Protein AF-A0A0P6X567-F1 (afdb_monomer)

Mean predicted aligned error: 10.36 Å

Nearest PDB structures (foldseek):
  1egw-assembly1_B  TM=2.810E-01  e=7.399E+00  Homo sapiens
  7x1n-assembly1_A  TM=3.000E-01  e=8.470E+00  Homo sapiens

Radius of gyration: 13.98 Å; Cα contacts (8 Å, |Δi|>4): 61; chains: 1; bounding box: 27×28×42 Å

Solvent-accessible surface area (backbone atoms only — not comparable to full-atom values): 3907 Å² total; per-residue (Å²): 132,87,81,84,48,74,63,61,52,51,60,41,52,73,57,38,58,65,72,58,51,52,55,49,51,54,51,52,49,52,29,57,76,59,74,35,54,50,76,48,76,41,72,56,96,45,30,75,78,44,77,48,78,49,68,50,83,62,104,77,85,132

Sequence (62 aa):
MEEITEEQINEVMGVIDLDRLIKLAQRIKAVKEHKHGEVSLVIKNGEIVYIETRISESAKKK

Secondary structure (DSSP, 8-state):
-PPPPHHHHHHHHTTS-HHHHHH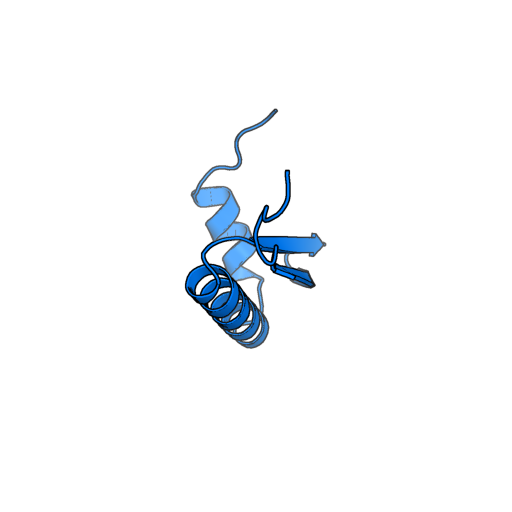HHHHHHHHHHTSSEEEEEEEETTEEEEEEEEE-------

Foldseek 3Di:
DDDQDPVNVVVLVVLEDPVVVVVQVVLVVVLVVLVDWDWDFDADPSYGPDIDIGRPNDPPDD

pLDDT: mean 72.17, std 13.11, range [36.5, 87.0]

Organism: NCBI:txid360411

Structure (mmCIF, N/CA/C/O backbone):
data_AF-A0A0P6X567-F1
#
_entry.id   AF-A0A0P6X567-F1
#
loop_
_atom_site.group_PDB
_atom_site.id
_atom_site.type_symbol
_atom_site.label_atom_id
_atom_site.label_alt_id
_atom_site.label_comp_id
_atom_site.label_asym_id
_atom_site.label_entity_id
_atom_site.label_seq_id
_atom_site.pdbx_PDB_ins_code
_atom_site.Cartn_x
_atom_site.Cartn_y
_atom_site.Cartn_z
_atom_site.occupancy
_atom_site.B_iso_or_equiv
_atom_site.auth_seq_id
_atom_site.auth_comp_id
_atom_site.auth_asym_id
_atom_site.auth_atom_id
_atom_site.pdbx_PDB_model_num
ATOM 1 N N . MET A 1 1 ? -5.680 21.651 -5.892 1.00 42.78 1 MET A N 1
ATOM 2 C CA . MET A 1 1 ? -5.541 20.263 -5.413 1.00 42.78 1 MET A CA 1
ATOM 3 C C . MET A 1 1 ? -5.083 20.387 -3.978 1.00 42.78 1 MET A C 1
ATOM 5 O O . MET A 1 1 ? -4.074 21.043 -3.771 1.00 42.78 1 MET A O 1
ATOM 9 N N . GLU A 1 2 ? -5.877 19.923 -3.014 1.00 53.41 2 GLU A N 1
ATOM 10 C CA . GLU A 1 2 ? -5.471 19.935 -1.602 1.00 53.41 2 GLU A CA 1
ATOM 11 C C . GLU A 1 2 ? -4.336 18.925 -1.406 1.00 53.41 2 GLU A C 1
ATOM 13 O O . GLU A 1 2 ? -4.445 17.778 -1.844 1.00 53.41 2 GLU A O 1
ATOM 18 N N . GLU A 1 3 ? -3.228 19.372 -0.816 1.00 57.34 3 GLU A N 1
ATOM 19 C CA . GLU A 1 3 ? -2.139 18.492 -0.399 1.00 57.34 3 GLU A CA 1
ATOM 20 C C . GLU A 1 3 ? -2.567 17.762 0.871 1.00 57.34 3 GLU A C 1
ATOM 22 O O . GLU A 1 3 ? -2.882 18.382 1.885 1.00 57.34 3 GLU A O 1
ATOM 27 N N . ILE A 1 4 ? -2.601 16.435 0.794 1.00 63.88 4 ILE A N 1
ATOM 28 C CA . ILE A 1 4 ? -2.877 15.577 1.944 1.00 63.88 4 ILE A CA 1
ATOM 29 C C . ILE A 1 4 ? -1.702 15.715 2.919 1.00 63.88 4 ILE A C 1
ATOM 31 O O . ILE A 1 4 ? -0.552 15.493 2.533 1.00 63.88 4 ILE A O 1
ATOM 35 N N . THR A 1 5 ? -1.981 16.083 4.170 1.00 77.06 5 THR A N 1
ATOM 36 C CA . THR A 1 5 ? -0.948 16.280 5.197 1.00 77.06 5 THR A CA 1
ATOM 37 C C . THR A 1 5 ? -0.515 14.958 5.835 1.00 77.06 5 THR A C 1
ATOM 39 O O . THR A 1 5 ? -1.258 13.977 5.859 1.00 77.06 5 THR A O 1
ATOM 42 N N . GLU A 1 6 ? 0.696 14.925 6.395 1.00 65.94 6 GLU A N 1
ATOM 43 C CA . GLU A 1 6 ? 1.243 13.755 7.106 1.00 65.94 6 GLU A CA 1
ATOM 44 C C . GLU A 1 6 ? 0.342 13.289 8.267 1.00 65.94 6 GLU A C 1
ATOM 46 O O . GLU A 1 6 ? 0.219 12.094 8.529 1.00 65.94 6 GLU A O 1
ATOM 51 N N . GLU A 1 7 ? -0.352 14.220 8.925 1.00 64.75 7 GLU A N 1
ATOM 52 C CA . GLU A 1 7 ? -1.329 13.920 9.978 1.00 64.75 7 GLU A CA 1
ATOM 53 C C . GLU A 1 7 ? -2.572 13.209 9.438 1.00 64.75 7 GLU A C 1
ATOM 55 O O . GLU A 1 7 ? -2.996 12.213 10.020 1.00 64.75 7 GLU A O 1
ATOM 60 N N . GLN A 1 8 ? -3.109 13.647 8.295 1.00 64.50 8 GLN A N 1
ATOM 61 C CA . GLN A 1 8 ? -4.241 12.978 7.642 1.00 64.50 8 GLN A CA 1
ATOM 62 C C . GLN A 1 8 ? -3.863 11.575 7.161 1.00 64.50 8 GLN A C 1
ATOM 64 O O . GLN A 1 8 ? -4.672 10.651 7.228 1.00 64.50 8 GLN A O 1
ATOM 69 N N . ILE A 1 9 ? -2.617 11.392 6.714 1.00 64.19 9 ILE A N 1
ATOM 70 C CA . ILE A 1 9 ? -2.083 10.069 6.380 1.00 64.19 9 ILE A CA 1
ATOM 71 C C . ILE A 1 9 ? -2.052 9.191 7.634 1.00 64.19 9 ILE A C 1
ATOM 73 O O . ILE A 1 9 ? -2.548 8.067 7.591 1.00 64.19 9 ILE A O 1
ATOM 77 N N . ASN A 1 10 ? -1.536 9.697 8.757 1.00 59.94 10 ASN A N 1
ATOM 78 C CA . ASN A 1 10 ? -1.451 8.950 10.015 1.00 59.94 10 ASN A CA 1
ATOM 79 C C . ASN A 1 10 ? -2.827 8.591 10.605 1.00 59.94 10 ASN A C 1
ATOM 81 O O . ASN A 1 10 ? -3.001 7.480 11.107 1.00 59.94 10 ASN A O 1
ATOM 85 N N . GLU A 1 11 ? -3.818 9.479 10.502 1.00 60.59 11 GLU A N 1
ATOM 86 C CA . GLU A 1 11 ? -5.204 9.204 10.909 1.00 60.59 11 GLU A CA 1
ATOM 87 C C . GLU A 1 11 ? -5.819 8.068 10.092 1.00 60.59 11 GLU A C 1
ATOM 89 O O . GLU A 1 11 ? -6.424 7.143 10.638 1.00 60.59 11 GLU A O 1
ATOM 94 N N . VAL A 1 12 ? -5.606 8.096 8.778 1.00 61.19 12 VAL A N 1
ATOM 95 C CA . VAL A 1 12 ? -6.049 7.029 7.884 1.00 61.19 12 VAL A CA 1
ATOM 96 C C . VAL A 1 12 ? -5.303 5.727 8.187 1.00 61.19 12 VAL A C 1
ATOM 98 O O . VAL A 1 12 ? -5.915 4.664 8.191 1.00 61.19 12 VAL A O 1
ATOM 101 N N . MET A 1 13 ? -4.010 5.791 8.514 1.00 58.00 13 MET A N 1
ATOM 102 C CA . MET A 1 13 ? -3.193 4.628 8.877 1.00 58.00 13 MET A CA 1
ATOM 103 C C . MET A 1 13 ? -3.642 3.923 10.163 1.00 58.00 13 MET A C 1
ATOM 105 O O . MET A 1 13 ? -3.484 2.708 10.249 1.00 58.00 13 MET A O 1
ATOM 109 N N . GLY A 1 14 ? -4.242 4.632 11.125 1.00 56.81 14 GLY A N 1
ATOM 110 C CA . GLY A 1 14 ? -4.724 4.052 12.387 1.00 56.81 14 GLY A CA 1
ATOM 111 C C . GLY A 1 14 ? -5.941 3.125 12.258 1.00 56.81 14 GLY A C 1
ATOM 112 O O . GLY A 1 14 ? -6.190 2.321 13.155 1.00 56.81 14 GLY A O 1
ATOM 113 N N . VAL A 1 15 ? -6.681 3.200 11.145 1.00 58.38 15 VAL A N 1
ATOM 114 C CA . VAL A 1 15 ? -7.855 2.348 10.854 1.00 58.38 15 VAL A CA 1
ATOM 115 C C . VAL A 1 15 ? -7.490 1.172 9.935 1.00 58.38 15 VAL A C 1
ATOM 117 O O . VAL A 1 15 ? -8.257 0.223 9.767 1.00 58.38 15 VAL A O 1
ATOM 120 N N . ILE A 1 16 ? -6.289 1.191 9.356 1.00 64.56 16 ILE A N 1
ATOM 121 C CA . ILE A 1 16 ? -5.862 0.187 8.392 1.00 64.56 16 ILE A CA 1
ATOM 122 C C . ILE A 1 16 ? -5.300 -1.045 9.110 1.00 64.56 16 ILE A C 1
ATOM 124 O O . ILE A 1 16 ? -4.300 -0.982 9.819 1.00 64.56 16 ILE A O 1
ATOM 128 N N . ASP A 1 17 ? -5.904 -2.197 8.822 1.00 72.12 17 ASP A N 1
ATOM 129 C CA . ASP A 1 17 ? -5.432 -3.523 9.226 1.00 72.12 17 ASP A CA 1
ATOM 130 C C . ASP A 1 17 ? -3.943 -3.755 8.879 1.00 72.12 17 ASP A C 1
ATOM 132 O O . ASP A 1 17 ? -3.514 -3.596 7.726 1.00 72.12 17 ASP A O 1
ATOM 136 N N . LEU A 1 18 ? -3.158 -4.172 9.879 1.00 75.81 18 LEU A N 1
ATOM 137 C CA . LEU A 1 18 ? -1.718 -4.429 9.785 1.00 75.81 18 LEU A CA 1
ATOM 138 C C . LEU A 1 18 ? -1.379 -5.399 8.644 1.00 75.81 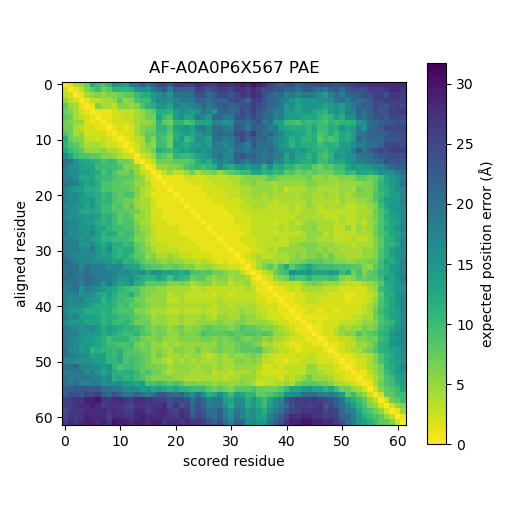18 LEU A C 1
ATOM 140 O O . LEU A 1 18 ? -0.403 -5.190 7.920 1.00 75.81 18 LEU A O 1
ATOM 144 N N . ASP A 1 19 ? -2.213 -6.413 8.416 1.00 81.19 19 ASP A N 1
ATOM 145 C CA . ASP A 1 19 ? -2.019 -7.380 7.331 1.00 81.19 19 ASP A CA 1
ATOM 146 C C . ASP A 1 19 ? -2.098 -6.720 5.947 1.00 81.19 19 ASP A C 1
ATOM 148 O O . ASP A 1 19 ? -1.369 -7.089 5.015 1.00 81.19 19 ASP A O 1
ATOM 152 N N . ARG A 1 20 ? -2.963 -5.711 5.786 1.00 79.25 20 ARG A N 1
ATOM 153 C CA . ARG A 1 20 ? -3.064 -4.939 4.538 1.00 79.25 20 ARG A CA 1
ATOM 154 C C . ARG A 1 20 ? -1.868 -4.008 4.363 1.00 79.25 20 ARG A C 1
ATOM 156 O O . ARG A 1 20 ? -1.388 -3.876 3.236 1.00 79.25 20 ARG A O 1
ATOM 163 N N . LEU A 1 21 ? -1.332 -3.447 5.448 1.00 80.56 21 LEU A N 1
ATOM 164 C CA . LEU A 1 21 ? -0.096 -2.655 5.414 1.00 80.56 21 LEU A CA 1
ATOM 165 C C . LEU A 1 21 ? 1.115 -3.495 5.014 1.00 80.56 21 LEU A C 1
ATOM 167 O O . LEU A 1 21 ? 1.907 -3.066 4.175 1.00 80.56 21 LEU A O 1
ATOM 171 N N . ILE A 1 22 ? 1.233 -4.717 5.534 1.00 85.31 22 ILE A N 1
ATOM 172 C CA . ILE A 1 22 ? 2.310 -5.636 5.150 1.00 85.31 22 ILE A CA 1
ATOM 173 C C . ILE A 1 22 ? 2.219 -5.970 3.654 1.00 85.31 22 ILE A C 1
ATOM 175 O O . ILE A 1 22 ? 3.226 -5.905 2.943 1.00 85.31 22 ILE A O 1
ATOM 179 N N . LYS A 1 23 ? 1.015 -6.255 3.138 1.00 84.06 23 LYS A N 1
ATOM 180 C CA . LYS A 1 23 ? 0.792 -6.498 1.698 1.00 84.06 23 LYS A CA 1
ATOM 181 C C . LYS A 1 23 ? 1.136 -5.280 0.839 1.00 84.06 23 LYS A C 1
ATOM 183 O O . LYS A 1 23 ? 1.716 -5.438 -0.238 1.00 84.06 23 LYS A O 1
ATOM 188 N N . LEU A 1 24 ? 0.805 -4.076 1.304 1.00 84.69 24 LEU A N 1
ATOM 189 C CA . LEU A 1 24 ? 1.176 -2.828 0.641 1.00 84.69 24 LEU A CA 1
ATOM 190 C C . LEU A 1 24 ? 2.702 -2.664 0.594 1.00 84.69 24 LEU A C 1
ATOM 192 O O . LEU A 1 24 ? 3.262 -2.440 -0.479 1.00 84.69 24 LEU A O 1
ATOM 196 N N . ALA A 1 25 ? 3.385 -2.856 1.723 1.00 85.62 25 ALA A N 1
ATOM 197 C CA . ALA A 1 25 ? 4.838 -2.740 1.821 1.00 85.62 25 ALA A CA 1
ATOM 198 C C . ALA A 1 25 ? 5.567 -3.728 0.892 1.00 85.62 25 ALA A C 1
ATOM 200 O O . ALA A 1 25 ? 6.524 -3.352 0.214 1.00 85.62 25 ALA A O 1
ATOM 201 N N . GLN A 1 26 ? 5.090 -4.973 0.796 1.00 87.00 26 GLN A N 1
ATOM 202 C CA . GLN A 1 26 ? 5.636 -5.977 -0.126 1.00 87.00 26 GLN A CA 1
ATOM 203 C C . GLN A 1 26 ? 5.491 -5.562 -1.596 1.00 87.00 26 GLN A C 1
ATOM 205 O O . GLN A 1 26 ? 6.427 -5.720 -2.379 1.00 87.00 26 GLN A O 1
ATOM 210 N N . ARG A 1 27 ? 4.346 -4.985 -1.973 1.00 83.25 27 ARG A N 1
ATOM 211 C CA . ARG A 1 27 ? 4.098 -4.495 -3.338 1.00 83.25 27 ARG A CA 1
ATOM 212 C C . ARG A 1 27 ? 4.948 -3.279 -3.685 1.00 83.25 27 ARG A C 1
ATOM 214 O O . ARG A 1 27 ? 5.510 -3.228 -4.776 1.00 83.25 27 ARG A O 1
ATOM 221 N N . ILE A 1 28 ? 5.107 -2.344 -2.748 1.00 85.31 28 ILE A N 1
ATOM 222 C CA . ILE A 1 28 ? 6.018 -1.201 -2.902 1.00 85.31 28 ILE A CA 1
ATOM 223 C C . ILE A 1 28 ? 7.459 -1.692 -3.077 1.00 85.31 28 ILE A C 1
ATOM 225 O O . ILE A 1 28 ? 8.169 -1.212 -3.961 1.00 85.31 28 ILE A O 1
ATOM 229 N N . LYS A 1 29 ? 7.889 -2.677 -2.277 1.00 85.75 29 LYS A N 1
ATOM 230 C CA . LYS A 1 29 ? 9.217 -3.287 -2.411 1.00 85.75 29 LYS A CA 1
ATOM 231 C C . LYS A 1 29 ? 9.418 -3.886 -3.805 1.00 85.75 29 LYS A C 1
ATOM 233 O O . LYS A 1 29 ? 10.432 -3.590 -4.427 1.00 85.75 29 LYS A O 1
ATOM 238 N N . ALA A 1 30 ? 8.445 -4.645 -4.311 1.00 81.81 30 ALA A N 1
ATOM 239 C CA . ALA A 1 30 ? 8.504 -5.213 -5.657 1.00 81.81 30 ALA A CA 1
ATOM 240 C C . ALA A 1 30 ? 8.637 -4.117 -6.730 1.00 81.81 30 ALA A C 1
ATOM 242 O O . ALA A 1 30 ? 9.544 -4.161 -7.555 1.00 81.81 30 ALA A O 1
ATOM 243 N N . VAL A 1 31 ? 7.811 -3.067 -6.680 1.00 81.75 31 VAL A N 1
ATOM 244 C CA . VAL A 1 31 ? 7.920 -1.930 -7.614 1.00 81.75 31 VAL A CA 1
ATOM 245 C C . VAL A 1 31 ? 9.297 -1.264 -7.549 1.00 81.75 31 VAL A C 1
ATOM 247 O O . VAL A 1 31 ? 9.887 -0.963 -8.588 1.00 81.75 31 VAL A O 1
ATOM 250 N N . LYS A 1 32 ? 9.846 -1.076 -6.344 1.00 80.12 32 LYS A N 1
ATOM 251 C CA . LYS A 1 32 ? 11.182 -0.501 -6.145 1.00 80.12 32 LYS A CA 1
ATOM 252 C C . LYS A 1 32 ? 12.283 -1.372 -6.758 1.00 80.12 32 LYS A C 1
ATOM 254 O O . LYS A 1 32 ? 13.203 -0.832 -7.370 1.00 80.12 32 LYS A O 1
ATOM 259 N N . GLU A 1 33 ? 12.187 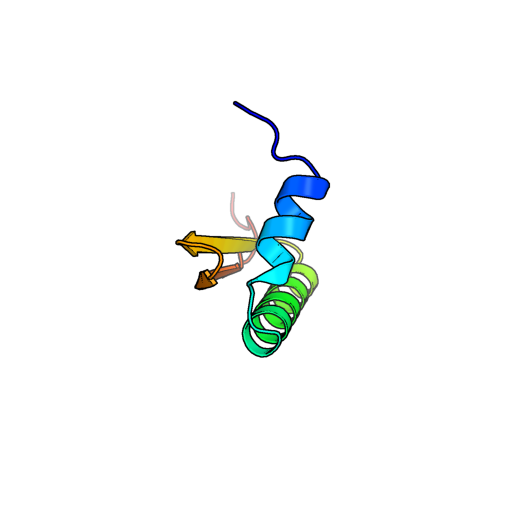-2.695 -6.634 1.00 81.69 33 GLU A N 1
ATOM 260 C CA . GLU A 1 33 ? 13.119 -3.646 -7.260 1.00 81.69 33 GLU A CA 1
ATOM 261 C C . GLU A 1 33 ? 13.066 -3.573 -8.796 1.00 81.69 33 GLU A C 1
ATOM 263 O O . GLU A 1 33 ? 14.102 -3.664 -9.456 1.00 81.69 33 GLU A O 1
ATOM 268 N N . HIS A 1 34 ? 11.892 -3.292 -9.367 1.00 76.31 34 HIS A N 1
ATOM 269 C CA . HIS A 1 34 ? 11.697 -3.112 -10.809 1.00 76.31 34 HIS A CA 1
ATOM 270 C C . HIS A 1 34 ? 12.003 -1.691 -11.332 1.00 76.31 34 HIS A C 1
ATOM 272 O O . HIS A 1 34 ? 11.860 -1.444 -12.531 1.00 76.31 34 HIS A O 1
ATOM 278 N N . LYS A 1 35 ? 12.476 -0.767 -10.476 1.00 70.75 35 LYS A N 1
ATOM 279 C CA . LYS A 1 35 ? 12.829 0.652 -10.743 1.00 70.75 35 LYS A CA 1
ATOM 280 C C . LYS A 1 35 ? 11.692 1.563 -11.223 1.00 70.75 35 LYS A C 1
ATOM 282 O O . LYS A 1 35 ? 11.738 2.758 -10.943 1.00 70.75 35 LYS A O 1
ATOM 287 N N . HIS A 1 36 ? 10.694 1.029 -11.919 1.00 77.56 36 HIS A N 1
ATOM 288 C CA . HIS A 1 36 ? 9.552 1.766 -12.440 1.00 77.56 36 HIS A CA 1
ATOM 289 C C . HIS A 1 36 ? 8.257 0.992 -12.206 1.00 77.56 36 HIS A C 1
ATOM 291 O O . HIS A 1 36 ? 8.113 -0.168 -12.590 1.00 77.56 36 HIS A O 1
ATOM 297 N N . GLY A 1 37 ? 7.285 1.669 -11.614 1.00 77.31 37 GLY A N 1
ATOM 298 C CA . GLY A 1 37 ? 5.950 1.140 -11.417 1.00 77.31 37 GLY A CA 1
ATOM 299 C C . GLY A 1 37 ? 5.135 2.037 -10.503 1.00 77.31 37 GLY A C 1
ATOM 300 O O . GLY A 1 37 ? 5.645 2.986 -9.911 1.00 77.31 37 GLY A O 1
ATOM 301 N N . GLU A 1 38 ? 3.860 1.712 -10.404 1.00 83.38 38 GLU A N 1
ATOM 302 C CA . GLU A 1 38 ? 2.858 2.444 -9.655 1.00 83.38 38 GLU A CA 1
ATOM 303 C C . GLU A 1 38 ? 2.156 1.484 -8.700 1.00 83.38 38 GLU A C 1
ATOM 305 O O . GLU A 1 38 ? 1.845 0.337 -9.040 1.00 83.38 38 GLU A O 1
ATOM 310 N N . VAL A 1 39 ? 1.902 1.963 -7.487 1.00 84.44 39 VAL A N 1
ATOM 311 C CA . VAL A 1 39 ? 1.028 1.289 -6.531 1.00 84.44 39 VAL A CA 1
ATOM 312 C C . VAL A 1 39 ? -0.176 2.191 -6.324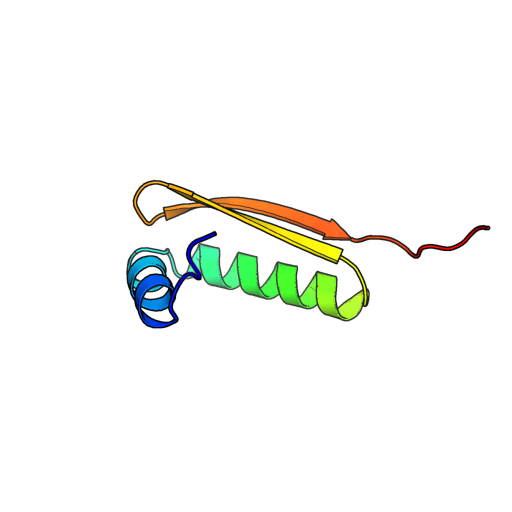 1.00 84.44 39 VAL A C 1
ATOM 314 O O . VAL A 1 39 ? -0.031 3.311 -5.842 1.00 84.44 39 VAL A O 1
ATOM 317 N N . SER A 1 40 ? -1.357 1.710 -6.700 1.00 84.50 40 SER A N 1
ATOM 318 C CA . SER A 1 40 ? -2.609 2.435 -6.496 1.00 84.50 40 SER A CA 1
ATOM 319 C C . SER A 1 40 ? -3.314 1.877 -5.272 1.00 84.50 40 SER A C 1
ATOM 321 O O . SER A 1 40 ? -3.541 0.670 -5.165 1.00 84.50 40 SER A O 1
ATOM 323 N N . LEU A 1 41 ? -3.656 2.766 -4.348 1.00 86.38 41 LEU A N 1
ATOM 324 C CA . LEU A 1 41 ? -4.340 2.443 -3.107 1.00 86.38 41 LEU A CA 1
ATOM 325 C C . LEU A 1 41 ? -5.722 3.088 -3.119 1.00 86.38 41 LEU A C 1
ATOM 327 O O . LEU A 1 41 ? -5.833 4.288 -3.360 1.00 86.38 41 LEU A O 1
ATOM 331 N N . VAL A 1 42 ? -6.767 2.312 -2.837 1.00 83.62 42 VAL A N 1
ATOM 332 C CA . VAL A 1 42 ? -8.112 2.858 -2.626 1.00 83.62 42 VAL A CA 1
ATOM 333 C C . VAL A 1 42 ? -8.489 2.666 -1.172 1.00 83.62 42 VAL A C 1
ATOM 335 O O . VAL A 1 42 ? -8.530 1.539 -0.672 1.00 83.62 42 VAL A O 1
ATOM 338 N N . ILE A 1 43 ? -8.789 3.785 -0.521 1.00 82.69 43 ILE A N 1
ATOM 339 C CA . ILE A 1 43 ? -9.209 3.834 0.872 1.00 82.69 43 ILE A CA 1
ATOM 340 C C . ILE A 1 43 ? -10.666 4.270 0.908 1.00 82.69 43 ILE A C 1
ATOM 342 O O . ILE A 1 43 ? -11.041 5.271 0.297 1.00 82.69 43 ILE A O 1
ATOM 346 N N . LYS A 1 44 ? -11.499 3.509 1.614 1.00 81.00 44 LYS A N 1
ATOM 347 C CA .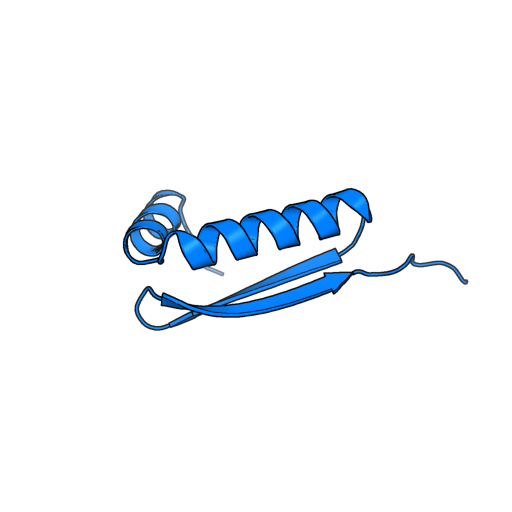 LYS A 1 44 ? -12.911 3.826 1.815 1.00 81.00 44 LYS A CA 1
ATOM 348 C C . LYS A 1 44 ? -13.240 3.652 3.288 1.00 81.00 44 LYS A C 1
ATOM 350 O O . LYS A 1 44 ? -13.009 2.581 3.835 1.00 81.00 44 LYS A O 1
ATOM 355 N N . ASN A 1 45 ? -13.775 4.700 3.914 1.00 81.06 45 ASN A N 1
ATOM 356 C CA . ASN A 1 45 ? -14.140 4.706 5.337 1.00 81.06 45 ASN A CA 1
ATOM 357 C C . ASN A 1 45 ? -12.981 4.300 6.277 1.00 81.06 45 ASN A C 1
ATOM 359 O O . ASN A 1 45 ? -13.203 3.595 7.252 1.00 81.06 45 ASN A O 1
ATOM 363 N N . GLY A 1 46 ? -11.744 4.699 5.959 1.00 71.31 46 GLY A N 1
ATOM 364 C CA . GLY A 1 46 ? -10.549 4.346 6.741 1.00 71.31 46 GLY A CA 1
ATOM 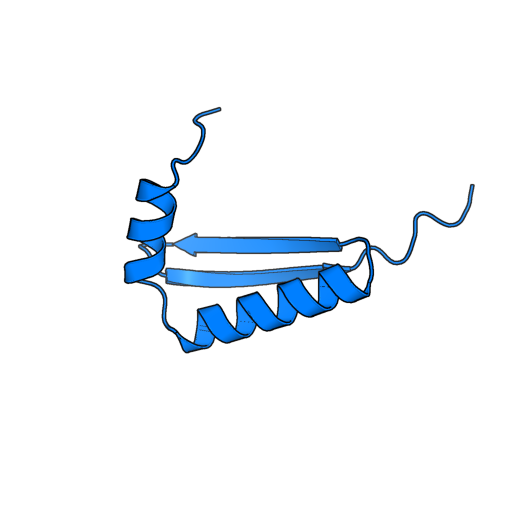365 C C . GLY A 1 46 ? -9.957 2.962 6.446 1.00 71.31 46 GLY A C 1
ATOM 366 O O . GLY A 1 46 ? -8.887 2.642 6.946 1.00 71.31 46 GLY A O 1
ATOM 367 N N . GLU A 1 47 ? -10.580 2.151 5.586 1.00 72.31 47 GLU A N 1
ATOM 368 C CA . GLU A 1 47 ? -10.061 0.830 5.224 1.00 72.31 47 GLU A CA 1
ATOM 369 C C . GLU A 1 47 ? -9.439 0.805 3.823 1.00 72.31 47 GLU A C 1
ATOM 371 O O . GLU A 1 47 ? -10.008 1.331 2.862 1.00 72.31 47 GLU A O 1
ATOM 376 N N . ILE A 1 48 ? -8.307 0.106 3.667 1.00 77.00 48 ILE A N 1
ATOM 377 C CA . ILE A 1 48 ? -7.731 -0.197 2.345 1.00 77.00 48 ILE A CA 1
ATOM 378 C C . ILE A 1 48 ? -8.607 -1.232 1.642 1.00 77.00 48 ILE A C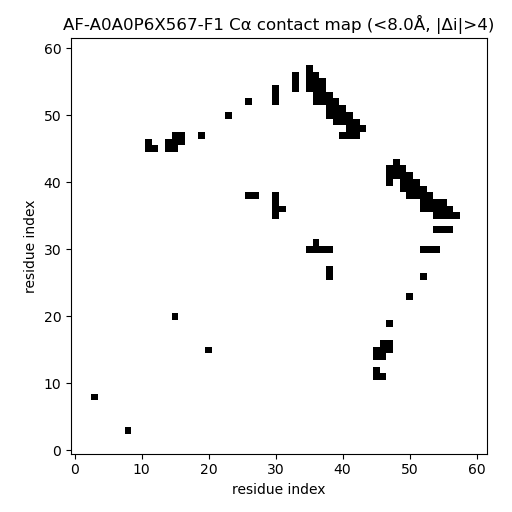 1
ATOM 380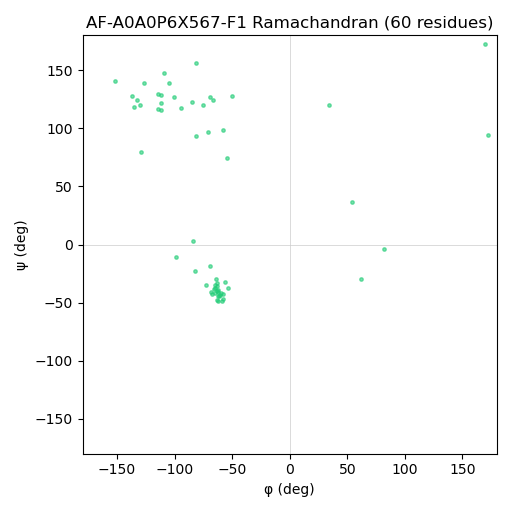 O O . ILE A 1 48 ? -8.431 -2.424 1.861 1.00 77.00 48 ILE A O 1
ATOM 384 N N . VAL A 1 49 ? -9.524 -0.826 0.776 1.00 81.38 49 VAL A N 1
ATOM 385 C CA . VAL A 1 49 ? -10.402 -1.771 0.062 1.00 81.38 49 VAL A CA 1
ATOM 386 C C . VAL A 1 49 ? -9.739 -2.386 -1.168 1.00 81.38 49 V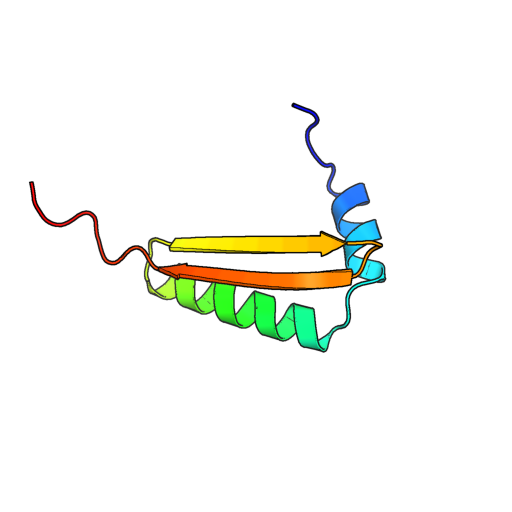AL A C 1
ATOM 388 O O . VAL A 1 49 ? -10.133 -3.467 -1.605 1.00 81.38 49 VAL A O 1
ATOM 391 N N . TYR A 1 50 ? -8.729 -1.720 -1.730 1.00 80.00 50 TYR A N 1
ATOM 392 C CA . TYR A 1 50 ? -8.065 -2.182 -2.942 1.00 80.00 50 TYR A CA 1
ATOM 393 C C . TYR A 1 50 ? -6.608 -1.727 -3.004 1.00 80.00 50 TYR A C 1
ATOM 395 O O . TYR A 1 50 ? -6.280 -0.593 -2.652 1.00 80.00 50 TYR A O 1
ATOM 403 N N . ILE A 1 51 ? -5.750 -2.630 -3.480 1.00 81.38 51 ILE A N 1
ATOM 404 C CA . ILE A 1 51 ? -4.347 -2.365 -3.790 1.00 81.38 51 ILE A CA 1
ATOM 405 C C . ILE A 1 51 ? -4.103 -2.893 -5.205 1.00 81.38 51 ILE A C 1
ATOM 407 O O . ILE A 1 51 ? -4.237 -4.098 -5.446 1.00 81.38 51 ILE A O 1
ATOM 411 N N . GLU A 1 52 ? -3.706 -2.025 -6.128 1.00 81.38 52 GLU A N 1
ATOM 412 C CA . GLU A 1 52 ? -3.229 -2.382 -7.468 1.00 81.38 52 GLU A CA 1
ATOM 413 C C . GLU A 1 52 ? -1.732 -2.119 -7.557 1.00 81.38 52 GLU A C 1
ATOM 415 O O . GLU A 1 52 ? -1.195 -1.221 -6.908 1.00 81.38 52 GLU A O 1
ATOM 420 N N . THR A 1 53 ? -1.034 -2.925 -8.344 1.00 81.62 53 THR A N 1
ATOM 421 C CA . THR A 1 53 ? 0.391 -2.735 -8.586 1.00 81.62 53 THR A CA 1
ATOM 422 C C . THR A 1 53 ? 0.643 -2.912 -10.064 1.00 81.62 53 THR A C 1
ATOM 424 O O . THR A 1 53 ? 0.387 -3.982 -10.612 1.00 81.62 53 THR A O 1
ATOM 427 N N . ARG A 1 54 ? 1.130 -1.854 -10.703 1.00 81.69 54 ARG A N 1
ATOM 428 C CA . ARG A 1 54 ? 1.523 -1.856 -12.105 1.00 81.69 54 ARG A CA 1
ATOM 429 C C . ARG A 1 54 ? 3.021 -1.694 -12.169 1.00 81.69 54 ARG A C 1
ATOM 431 O O . ARG A 1 54 ? 3.558 -0.680 -11.746 1.00 81.69 54 ARG A O 1
ATOM 438 N N . ILE A 1 55 ? 3.701 -2.705 -12.681 1.00 78.69 55 ILE A N 1
ATOM 439 C CA . ILE A 1 55 ? 5.131 -2.619 -12.943 1.00 78.69 55 ILE A CA 1
ATOM 440 C C . ILE A 1 55 ? 5.268 -2.213 -14.400 1.00 78.69 55 ILE A C 1
ATOM 442 O O . ILE A 1 55 ? 4.817 -2.927 -15.295 1.00 78.69 55 ILE A O 1
ATOM 446 N N . SER A 1 56 ? 5.865 -1.051 -14.633 1.00 71.06 56 SER A N 1
ATOM 447 C CA . SER A 1 56 ? 6.186 -0.618 -15.984 1.00 71.06 56 SER A CA 1
ATOM 448 C C . SER A 1 56 ? 7.486 -1.310 -16.361 1.00 71.06 56 SER A C 1
ATOM 450 O O . SER A 1 56 ? 8.568 -0.813 -16.045 1.00 71.06 56 SER A O 1
ATOM 452 N N . GLU A 1 57 ? 7.404 -2.476 -17.007 1.00 58.59 57 GLU A N 1
ATOM 453 C CA . GLU A 1 57 ? 8.557 -3.026 -17.717 1.00 58.59 57 GLU A CA 1
ATOM 454 C C . GLU A 1 57 ? 8.980 -1.995 -18.753 1.00 58.59 57 GLU A C 1
ATOM 456 O O . GLU A 1 57 ? 8.353 -1.880 -19.794 1.00 58.59 57 GLU A O 1
ATOM 461 N N . SER A 1 58 ? 10.000 -1.211 -18.400 1.00 48.53 58 SER A N 1
ATOM 462 C CA . SER A 1 58 ? 10.805 -0.345 -19.252 1.00 48.53 58 SER A CA 1
ATOM 463 C C . SER A 1 58 ? 10.065 0.315 -20.420 1.00 48.53 58 SER A C 1
ATOM 465 O O . SER A 1 58 ? 9.706 -0.321 -21.405 1.00 48.53 58 SER A O 1
ATOM 467 N N . ALA A 1 59 ? 10.056 1.645 -20.420 1.00 47.28 59 ALA A N 1
ATOM 468 C CA . ALA A 1 59 ? 10.092 2.430 -21.649 1.00 47.28 59 ALA A CA 1
ATOM 469 C C . ALA A 1 59 ? 11.303 2.013 -22.528 1.00 47.28 59 ALA A C 1
ATOM 471 O O . ALA A 1 59 ? 12.322 2.692 -22.594 1.00 47.28 59 ALA A O 1
ATOM 472 N N . LYS A 1 60 ? 11.221 0.849 -23.179 1.00 48.31 60 LYS A N 1
ATOM 473 C CA . LYS A 1 60 ? 12.178 0.286 -24.127 1.00 48.31 60 LYS A CA 1
ATOM 474 C C . LYS A 1 60 ? 11.413 -0.130 -25.376 1.00 48.31 60 LYS A C 1
ATOM 476 O O . LYS A 1 60 ? 11.115 -1.302 -25.580 1.00 48.31 60 LYS A O 1
ATOM 481 N N . LYS A 1 61 ? 11.129 0.869 -26.210 1.00 39.81 61 LYS A N 1
ATOM 482 C CA . LYS A 1 61 ? 11.512 0.918 -27.634 1.00 39.81 61 LYS A CA 1
ATOM 483 C C . LYS A 1 61 ? 10.833 2.120 -28.299 1.00 39.81 61 LYS A C 1
ATOM 485 O O . LYS A 1 61 ? 9.711 2.018 -28.786 1.00 39.81 61 LYS A O 1
ATOM 490 N N . LYS A 1 62 ? 11.547 3.239 -28.351 1.00 36.50 62 LYS A N 1
ATOM 491 C CA . LYS A 1 62 ? 11.611 4.082 -29.545 1.00 36.50 62 LYS A CA 1
ATOM 492 C C . LYS A 1 62 ? 13.070 4.413 -29.790 1.00 36.50 62 LYS A C 1
ATOM 494 O O . LYS A 1 62 ? 13.775 4.612 -28.777 1.00 36.50 62 LYS A O 1
#